Protein AF-A0A6B3C8Y0-F1 (afdb_monomer_lite)

InterPro domains:
  IPR010618 Resuscitation-promoting factor, core lysozyme-like domain [PF06737] (3-41)
  IPR023346 Lysozyme-like domain superfamily [SSF53955] (2-44)

Sequence (47 aa):
SVATWQAVGGAGLPSQASADEQTARAKMLYNRSGAGQWPHCGKNLFS

Organism: NCBI:txid2706042

pLDDT: mean 95.94, std 4.17, range [76.0, 98.5]

Foldseek 3Di:
DVVLCVVLPHDDDLVPDDPVSVVSSVVSSCVVPNLVVPVPCSVVPVD

Secondary structure (DSSP, 8-state):
-HHHHHTTT--S-GGGS-HHHHHHHHHHHHHHH-GGGSTTTGGGTT-

Radius of gyration: 10.67 Å; chains: 1; bounding box: 22×28×22 Å

Structure (mmCIF, N/CA/C/O backbone):
data_AF-A0A6B3C8Y0-F1
#
_entry.id   AF-A0A6B3C8Y0-F1
#
loop_
_atom_site.group_PDB
_atom_site.id
_atom_site.type_symbol
_atom_site.label_atom_id
_atom_site.label_alt_id
_atom_site.label_comp_id
_atom_site.label_asym_id
_atom_site.label_entity_id
_atom_site.label_seq_id
_atom_site.pdbx_PDB_ins_code
_atom_site.Cartn_x
_atom_site.Cartn_y
_atom_site.Cartn_z
_atom_site.occupancy
_atom_site.B_iso_or_equiv
_atom_site.auth_seq_id
_atom_site.auth_comp_id
_atom_site.auth_asym_id
_atom_site.auth_atom_id
_atom_site.pdbx_PDB_model_num
ATOM 1 N N . SER A 1 1 ? 3.123 5.497 3.747 1.00 91.12 1 SER A N 1
ATOM 2 C CA . SER A 1 1 ? 2.951 6.642 4.674 1.00 91.12 1 SER A CA 1
ATOM 3 C C . SER A 1 1 ? 1.470 7.007 4.771 1.00 91.12 1 SER A C 1
ATOM 5 O O . SER A 1 1 ? 0.679 6.434 4.025 1.00 91.12 1 SER A O 1
ATOM 7 N N . VAL A 1 2 ? 1.078 7.956 5.639 1.00 96.94 2 VAL A N 1
ATOM 8 C CA . VAL A 1 2 ? -0.309 8.483 5.672 1.00 96.94 2 VAL A CA 1
ATOM 9 C C . VAL A 1 2 ? -0.696 9.116 4.327 1.00 96.94 2 VAL A C 1
ATOM 11 O O . VAL A 1 2 ? -1.803 8.903 3.849 1.00 96.94 2 VAL A O 1
ATOM 14 N N . ALA A 1 3 ? 0.239 9.790 3.651 1.00 97.50 3 ALA A N 1
ATOM 15 C CA . ALA A 1 3 ? 0.002 10.318 2.307 1.00 97.50 3 ALA A CA 1
ATOM 16 C C . ALA A 1 3 ? -0.323 9.207 1.287 1.00 97.50 3 ALA A C 1
ATOM 18 O O . ALA A 1 3 ? -1.269 9.334 0.516 1.00 97.50 3 ALA A O 1
ATOM 19 N N . THR A 1 4 ? 0.409 8.082 1.307 1.00 97.69 4 THR A N 1
ATOM 20 C CA . THR A 1 4 ? 0.103 6.919 0.449 1.00 97.69 4 THR A CA 1
ATOM 21 C C . THR A 1 4 ? -1.292 6.363 0.729 1.00 97.69 4 THR A C 1
ATOM 23 O O . THR A 1 4 ? -2.016 6.046 -0.207 1.00 97.69 4 THR A O 1
ATOM 26 N N . TRP A 1 5 ? -1.665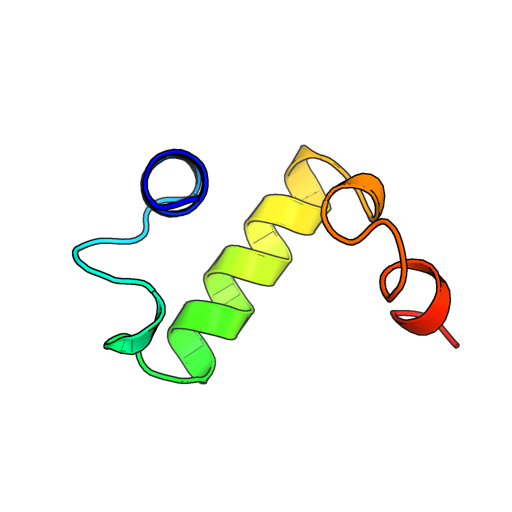 6.261 2.008 1.00 98.12 5 TRP A N 1
ATOM 27 C CA . TRP A 1 5 ? -2.972 5.772 2.452 1.00 98.12 5 TRP A CA 1
ATOM 28 C C . TRP A 1 5 ? -4.119 6.624 1.907 1.00 98.12 5 TRP A C 1
ATOM 30 O O . TRP A 1 5 ? -5.035 6.104 1.269 1.00 98.12 5 TRP A O 1
ATOM 40 N N . GLN A 1 6 ? -4.013 7.943 2.066 1.00 98.00 6 GLN A N 1
ATOM 41 C CA . GLN A 1 6 ? -4.985 8.899 1.535 1.00 98.00 6 GLN A CA 1
ATOM 42 C C . GLN A 1 6 ? -5.044 8.863 0.003 1.00 98.00 6 GLN A C 1
ATOM 44 O O . GLN A 1 6 ? -6.126 8.907 -0.578 1.00 98.00 6 GLN A O 1
ATOM 49 N N . ALA A 1 7 ? -3.902 8.680 -0.668 1.00 97.94 7 ALA A N 1
ATOM 50 C CA . ALA A 1 7 ? -3.829 8.597 -2.126 1.00 97.94 7 ALA A CA 1
ATOM 51 C C . ALA A 1 7 ? -4.497 7.344 -2.733 1.00 97.94 7 ALA A C 1
ATOM 53 O O . ALA A 1 7 ? -4.677 7.292 -3.949 1.00 97.94 7 ALA A O 1
ATOM 54 N N . VAL A 1 8 ? -4.849 6.340 -1.921 1.00 98.12 8 VAL A N 1
ATOM 55 C CA . VAL A 1 8 ? -5.662 5.173 -2.324 1.00 98.12 8 VAL A CA 1
ATOM 56 C C . VAL A 1 8 ? -7.041 5.159 -1.644 1.00 98.12 8 VA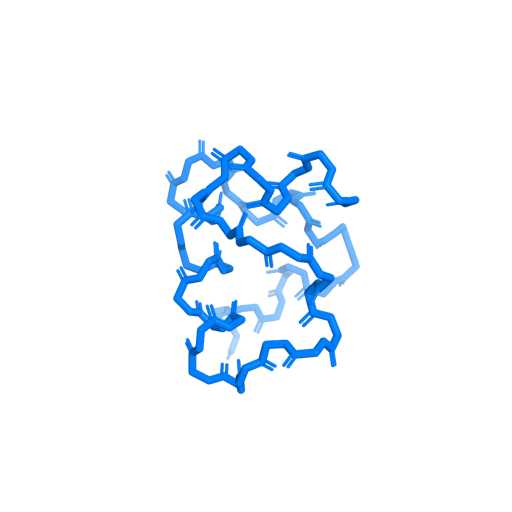L A C 1
ATOM 58 O O . VAL A 1 8 ? -7.717 4.129 -1.582 1.00 98.12 8 VAL A O 1
ATOM 61 N N . GLY A 1 9 ? -7.481 6.318 -1.144 1.00 97.75 9 GLY A N 1
ATOM 62 C CA . GLY A 1 9 ? -8.825 6.540 -0.607 1.00 97.75 9 GLY A CA 1
ATOM 63 C C . GLY A 1 9 ? -9.023 6.106 0.844 1.00 97.75 9 GLY A C 1
ATOM 64 O O . GLY A 1 9 ? -10.162 5.904 1.253 1.00 97.75 9 GLY A O 1
ATOM 65 N N . GLY A 1 10 ? -7.945 5.915 1.605 1.00 97.94 10 GLY A N 1
ATOM 66 C CA . GLY A 1 10 ? -8.019 5.678 3.042 1.00 97.94 10 GLY A CA 1
ATOM 67 C C . GLY A 1 10 ? -8.203 6.975 3.838 1.00 97.94 10 GLY A C 1
ATOM 68 O O . GLY A 1 10 ? -7.640 8.014 3.490 1.00 97.94 10 GLY A O 1
ATOM 69 N N . ALA A 1 11 ? -8.961 6.914 4.932 1.00 97.50 11 ALA A N 1
ATOM 70 C CA . ALA A 1 11 ? -9.142 8.024 5.870 1.00 97.50 11 ALA A CA 1
ATOM 71 C C . ALA A 1 11 ? -8.466 7.730 7.220 1.00 97.50 11 ALA A C 1
ATOM 73 O O . ALA A 1 11 ? -8.202 6.574 7.549 1.00 97.50 11 ALA A O 1
ATOM 74 N N . GLY A 1 12 ? -8.160 8.770 8.000 1.00 96.88 12 GLY A N 1
ATOM 75 C CA . GLY A 1 12 ? -7.513 8.613 9.309 1.00 96.88 12 GLY A CA 1
ATOM 76 C C . GLY A 1 12 ? -6.153 7.902 9.243 1.00 96.88 12 GLY A C 1
ATOM 77 O O . GLY A 1 12 ? -5.400 8.057 8.276 1.00 96.88 12 GLY A O 1
ATOM 78 N N . LEU A 1 13 ? -5.828 7.142 10.293 1.00 98.12 13 LEU A N 1
ATOM 79 C CA . LEU A 1 13 ? -4.595 6.359 10.370 1.00 98.12 13 LEU A CA 1
ATOM 80 C C . LEU A 1 13 ? -4.821 4.923 9.860 1.00 98.12 13 LEU A C 1
ATOM 82 O O . LEU A 1 13 ? -5.755 4.268 10.319 1.00 98.12 13 LEU A O 1
ATOM 86 N N . PRO A 1 14 ? -3.926 4.374 9.011 1.00 97.81 14 PRO A N 1
ATOM 87 C CA . PRO A 1 14 ? -4.036 2.993 8.527 1.00 97.81 14 PRO A CA 1
ATOM 88 C C . PRO A 1 14 ? -4.126 1.957 9.653 1.00 97.81 14 PRO A C 1
ATOM 90 O O . PRO A 1 14 ? -4.825 0.962 9.521 1.00 97.81 14 PRO A O 1
ATOM 93 N N . SER A 1 15 ? -3.438 2.203 10.773 1.00 98.06 15 SER A N 1
ATOM 94 C CA . SER A 1 15 ? -3.412 1.317 11.943 1.00 98.06 15 SER A CA 1
ATOM 95 C C . SER A 1 15 ? -4.728 1.271 12.724 1.00 98.06 15 SER A C 1
ATOM 97 O O . SER A 1 15 ? -4.894 0.390 13.560 1.00 98.06 15 SER A O 1
ATOM 99 N N . GLN A 1 16 ? -5.641 2.214 12.481 1.00 98.12 16 GLN A N 1
ATOM 100 C CA . GLN A 1 16 ? -6.971 2.259 13.096 1.00 98.12 16 GLN A CA 1
ATOM 101 C C . GLN A 1 16 ? -8.060 1.686 12.177 1.00 98.12 16 GLN A C 1
ATOM 103 O O . GLN A 1 16 ? -9.179 1.459 12.630 1.00 98.12 16 GLN A O 1
ATOM 108 N N . ALA A 1 17 ? -7.748 1.459 10.898 1.00 98.25 17 ALA A N 1
ATOM 109 C CA . ALA A 1 17 ? -8.668 0.866 9.938 1.00 98.25 17 ALA A CA 1
ATOM 110 C C . ALA A 1 17 ? -8.793 -0.649 10.155 1.00 98.25 17 ALA A C 1
ATOM 112 O O . ALA A 1 17 ? -7.860 -1.304 10.633 1.00 98.25 17 ALA A O 1
ATOM 113 N N . SER A 1 18 ? -9.927 -1.229 9.760 1.00 98.50 18 SER A N 1
ATOM 114 C CA . SER A 1 18 ? -10.117 -2.681 9.815 1.00 98.50 18 SER A CA 1
ATOM 115 C C . SER A 1 18 ? -9.129 -3.409 8.896 1.00 98.50 18 SER A C 1
ATOM 117 O O . SER A 1 18 ? -8.628 -2.847 7.918 1.00 98.50 18 SER A O 1
ATOM 119 N N . ALA A 1 19 ? -8.861 -4.686 9.179 1.00 98.25 19 ALA A N 1
ATOM 120 C CA . ALA A 1 19 ? -7.988 -5.508 8.338 1.00 98.25 19 ALA A CA 1
ATOM 121 C C . ALA A 1 19 ? -8.493 -5.594 6.883 1.00 98.25 19 ALA A C 1
ATOM 123 O O . ALA A 1 19 ? -7.693 -5.572 5.943 1.00 98.25 19 ALA A O 1
ATOM 124 N N . ASP A 1 20 ? -9.815 -5.623 6.695 1.00 98.50 20 ASP A N 1
ATOM 125 C CA . ASP A 1 20 ? -10.445 -5.636 5.375 1.00 98.50 20 ASP A CA 1
ATOM 126 C C . ASP A 1 20 ? -10.191 -4.335 4.613 1.00 98.50 20 ASP A C 1
ATOM 128 O O . ASP A 1 20 ? -9.825 -4.366 3.436 1.00 98.50 20 ASP A O 1
ATOM 132 N N . GLU A 1 21 ? -10.316 -3.184 5.280 1.00 98.50 21 GLU A N 1
ATOM 133 C CA . GLU A 1 21 ? -10.026 -1.898 4.654 1.00 98.50 21 GLU A CA 1
ATOM 134 C C . GLU A 1 21 ? -8.541 -1.786 4.308 1.00 98.50 21 GLU A C 1
ATOM 136 O O . GLU A 1 21 ? -8.200 -1.451 3.173 1.00 98.50 21 GLU A O 1
ATOM 141 N N . GLN A 1 22 ? -7.650 -2.134 5.241 1.00 98.44 22 GLN A N 1
ATOM 142 C CA . GLN A 1 22 ? -6.208 -2.152 4.989 1.00 98.44 22 GLN A CA 1
ATOM 143 C C . GLN A 1 22 ? -5.868 -3.021 3.772 1.00 98.44 22 GLN A C 1
ATOM 145 O O . GLN A 1 22 ? -5.122 -2.592 2.888 1.00 98.44 22 GLN A O 1
ATOM 150 N N . THR A 1 23 ? -6.480 -4.202 3.677 1.00 97.81 23 THR A N 1
ATOM 151 C CA . THR A 1 23 ? -6.312 -5.120 2.546 1.00 97.81 23 THR A CA 1
ATOM 152 C C . THR A 1 23 ? -6.850 -4.526 1.245 1.00 97.81 23 THR A C 1
ATOM 154 O O . THR A 1 23 ? -6.188 -4.611 0.209 1.00 97.81 23 THR A O 1
ATOM 157 N N . ALA A 1 24 ? -8.019 -3.885 1.268 1.00 98.31 24 ALA A N 1
ATOM 158 C CA . ALA A 1 24 ? -8.589 -3.227 0.095 1.00 98.31 24 ALA A CA 1
ATOM 159 C C . ALA A 1 24 ? -7.676 -2.103 -0.423 1.00 98.31 24 ALA A C 1
ATOM 161 O O . ALA A 1 24 ? -7.380 -2.040 -1.620 1.00 98.31 24 ALA A O 1
ATOM 162 N N . ARG A 1 25 ? -7.162 -1.251 0.474 1.00 98.44 25 ARG A N 1
ATOM 163 C CA . ARG A 1 25 ? -6.219 -0.176 0.122 1.00 98.44 25 ARG A CA 1
ATOM 164 C C . ARG A 1 25 ? -4.886 -0.723 -0.381 1.00 98.44 25 ARG A C 1
ATOM 166 O O . ARG A 1 25 ? -4.364 -0.204 -1.365 1.00 98.44 25 ARG A O 1
ATOM 173 N N . ALA A 1 26 ? -4.373 -1.798 0.218 1.00 97.44 26 ALA A N 1
ATOM 174 C CA . ALA A 1 26 ? -3.174 -2.481 -0.260 1.00 97.44 26 ALA A CA 1
ATOM 175 C C . ALA A 1 26 ? -3.360 -3.036 -1.683 1.00 97.44 26 ALA A C 1
ATOM 177 O O . ALA A 1 26 ? -2.505 -2.811 -2.536 1.00 97.44 26 ALA A O 1
ATOM 178 N N . LYS A 1 27 ? -4.500 -3.674 -1.986 1.00 97.38 27 LYS A N 1
ATOM 179 C CA . LYS A 1 27 ? -4.821 -4.155 -3.344 1.00 97.38 27 LYS A CA 1
ATOM 180 C C . LYS A 1 27 ? -4.866 -3.016 -4.364 1.00 97.38 27 LYS A C 1
ATOM 182 O O . LYS A 1 27 ? -4.306 -3.145 -5.447 1.00 97.38 27 LYS A O 1
ATOM 187 N N . MET A 1 28 ? -5.477 -1.880 -4.021 1.00 98.12 28 MET A N 1
ATOM 188 C CA . MET A 1 28 ? -5.483 -0.707 -4.908 1.00 98.12 28 MET A CA 1
ATOM 189 C C . MET A 1 28 ? -4.085 -0.132 -5.127 1.00 98.12 28 MET A C 1
ATOM 191 O O . MET A 1 28 ? -3.726 0.190 -6.259 1.00 98.12 28 MET A O 1
ATOM 195 N N . LEU A 1 29 ? -3.282 -0.037 -4.067 1.00 97.75 29 LEU A N 1
ATOM 196 C CA . LEU A 1 29 ? -1.896 0.405 -4.173 1.00 97.75 29 LEU A CA 1
ATOM 197 C C . LEU A 1 29 ? -1.076 -0.536 -5.068 1.00 97.75 29 LEU A C 1
ATOM 199 O O . LEU A 1 29 ? -0.330 -0.063 -5.924 1.00 97.75 29 LEU A O 1
ATOM 203 N N . TYR A 1 30 ? -1.260 -1.849 -4.918 1.00 97.00 30 TYR A N 1
ATOM 204 C CA . TYR A 1 30 ? -0.628 -2.853 -5.768 1.00 97.00 30 TYR A CA 1
ATOM 205 C C . TYR A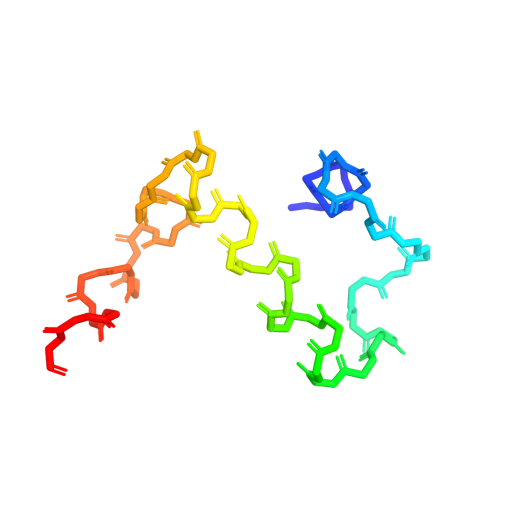 1 30 ? -1.043 -2.696 -7.236 1.00 97.00 30 TYR A C 1
ATOM 207 O O . TYR A 1 30 ? -0.183 -2.614 -8.106 1.00 97.00 30 TYR A O 1
ATOM 215 N N . ASN A 1 31 ? -2.340 -2.569 -7.522 1.00 97.00 31 ASN A N 1
ATOM 216 C CA . ASN A 1 31 ? -2.823 -2.392 -8.895 1.00 97.00 31 ASN A CA 1
ATOM 217 C C . ASN A 1 31 ? -2.283 -1.109 -9.547 1.00 97.00 31 ASN A C 1
ATOM 219 O O . ASN A 1 31 ? -2.048 -1.080 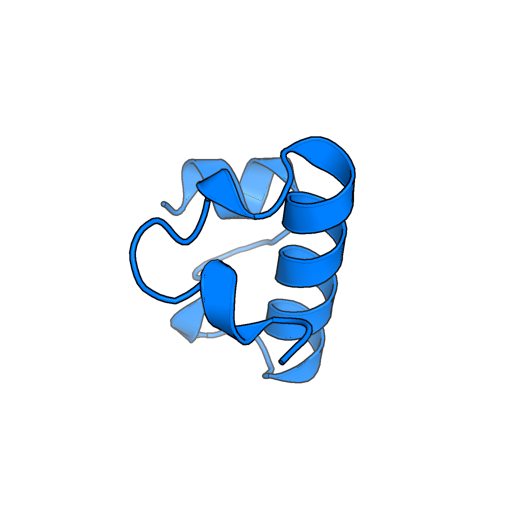-10.750 1.00 97.00 31 ASN A O 1
ATOM 223 N N . ARG A 1 32 ? -2.073 -0.048 -8.759 1.00 97.12 32 ARG A N 1
ATOM 224 C CA . ARG A 1 32 ? -1.555 1.239 -9.242 1.00 97.12 32 ARG A CA 1
ATOM 225 C C . ARG A 1 32 ? -0.035 1.255 -9.429 1.00 97.12 32 ARG A C 1
ATOM 227 O O . ARG A 1 32 ? 0.453 1.942 -10.321 1.00 97.12 32 ARG A O 1
ATOM 234 N N . SER A 1 33 ? 0.722 0.613 -8.542 1.00 96.69 33 SER A N 1
ATOM 235 C CA . SER A 1 33 ? 2.177 0.828 -8.414 1.00 96.69 33 SER A CA 1
ATOM 236 C C . SER A 1 33 ? 3.007 -0.455 -8.335 1.00 96.69 33 SER A C 1
ATOM 238 O O . SER A 1 33 ? 4.227 -0.389 -8.184 1.00 96.69 33 SER A O 1
ATOM 240 N N . GLY A 1 34 ? 2.370 -1.617 -8.448 1.00 95.19 34 GLY A N 1
ATOM 241 C CA . GLY A 1 34 ? 3.004 -2.928 -8.364 1.00 95.19 34 GLY A CA 1
ATOM 242 C C . GLY A 1 34 ? 3.547 -3.271 -6.974 1.00 95.19 34 GLY A C 1
ATOM 243 O O . GLY A 1 34 ? 3.316 -2.578 -5.979 1.00 95.19 34 GLY A O 1
ATOM 244 N N . ALA A 1 35 ? 4.318 -4.361 -6.910 1.00 95.88 35 ALA A N 1
ATOM 245 C CA . ALA A 1 35 ? 4.890 -4.890 -5.667 1.00 95.88 35 ALA A CA 1
ATOM 246 C C . ALA A 1 35 ? 5.991 -4.005 -5.049 1.00 95.88 35 ALA A C 1
ATOM 248 O O . ALA A 1 35 ? 6.362 -4.216 -3.896 1.00 95.88 35 ALA A O 1
ATOM 249 N N . GLY A 1 36 ? 6.506 -3.005 -5.779 1.00 94.94 36 GLY A N 1
ATOM 250 C CA . GLY A 1 36 ? 7.619 -2.153 -5.333 1.00 94.94 36 GLY A CA 1
ATOM 251 C C . GLY A 1 36 ? 7.332 -1.339 -4.065 1.00 94.94 36 GLY A C 1
ATOM 252 O O . GLY A 1 36 ? 8.260 -0.889 -3.402 1.00 94.94 36 GLY A O 1
ATOM 253 N N . GLN A 1 37 ? 6.058 -1.196 -3.685 1.00 95.50 37 GLN A N 1
ATOM 254 C CA . GLN A 1 37 ? 5.645 -0.564 -2.425 1.00 95.50 37 GLN A CA 1
ATOM 255 C C . GLN A 1 37 ? 5.984 -1.409 -1.183 1.00 95.50 37 GLN A C 1
ATOM 257 O O . GLN A 1 37 ? 5.985 -0.892 -0.067 1.00 95.50 37 GLN A O 1
ATOM 262 N N . TRP A 1 38 ? 6.328 -2.686 -1.375 1.00 96.00 38 TRP A N 1
ATOM 263 C CA . TRP A 1 38 ? 6.814 -3.599 -0.342 1.00 96.00 38 TRP A CA 1
ATOM 264 C C . TRP A 1 38 ? 8.202 -4.132 -0.737 1.00 96.00 38 TRP A C 1
ATOM 266 O O . TRP A 1 38 ? 8.312 -5.270 -1.186 1.00 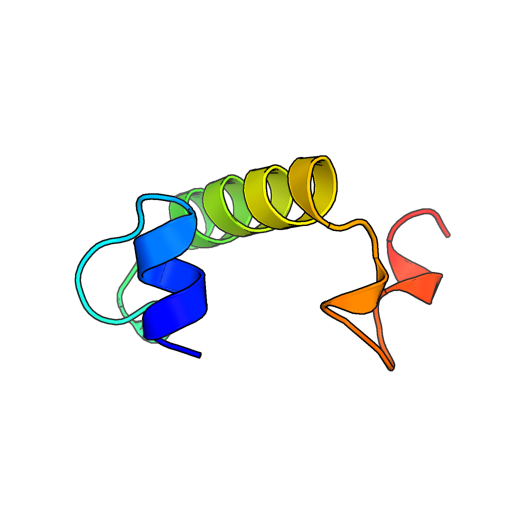96.00 38 TRP A O 1
ATOM 276 N N . PRO A 1 39 ? 9.290 -3.361 -0.566 1.00 94.75 39 PRO A N 1
ATOM 277 C CA . PRO A 1 39 ? 10.605 -3.703 -1.125 1.00 94.75 39 PRO A CA 1
ATOM 278 C C . PRO A 1 39 ? 11.183 -5.034 -0.615 1.00 94.75 39 PRO A C 1
ATOM 280 O O . PRO A 1 39 ? 11.934 -5.694 -1.326 1.00 94.75 39 PRO A O 1
ATOM 283 N N . HIS A 1 40 ? 10.819 -5.454 0.599 1.00 95.25 40 HIS A N 1
ATOM 284 C CA . HIS A 1 40 ? 11.302 -6.706 1.192 1.00 95.25 40 HIS A CA 1
ATOM 285 C C . HIS A 1 40 ? 10.299 -7.858 1.067 1.00 95.25 40 HIS A C 1
ATOM 287 O O . HIS A 1 40 ? 10.691 -8.997 0.806 1.00 95.25 40 HIS A O 1
ATOM 293 N N . CYS A 1 41 ? 9.009 -7.564 1.242 1.00 94.38 41 CYS A N 1
ATOM 294 C CA . CYS A 1 41 ? 7.953 -8.577 1.316 1.00 94.38 41 CYS A CA 1
ATOM 295 C C . CYS A 1 41 ? 7.166 -8.738 0.010 1.00 94.38 41 CYS A C 1
ATOM 297 O O . CYS A 1 41 ? 6.459 -9.726 -0.145 1.00 94.38 41 CYS A O 1
ATOM 299 N N . GLY A 1 42 ? 7.291 -7.809 -0.940 1.00 93.88 42 GLY A N 1
ATOM 300 C CA . GLY A 1 42 ? 6.532 -7.807 -2.192 1.00 93.88 42 GLY A CA 1
ATOM 301 C C . GLY A 1 42 ? 6.791 -9.042 -3.050 1.00 93.88 42 GLY A C 1
ATOM 302 O O . GLY A 1 42 ? 5.879 -9.529 -3.709 1.00 93.88 42 GLY A O 1
ATOM 303 N N . LYS A 1 43 ? 8.001 -9.612 -2.964 1.00 92.50 43 LYS A N 1
ATOM 304 C CA . LYS A 1 43 ? 8.354 -10.882 -3.615 1.00 92.50 43 LYS A CA 1
ATOM 305 C C . LYS A 1 43 ? 7.502 -12.072 -3.147 1.00 92.50 43 LYS A C 1
ATOM 307 O O . LYS A 1 43 ? 7.342 -13.011 -3.909 1.00 92.50 43 LYS A O 1
ATOM 312 N N . ASN A 1 44 ? 6.940 -12.011 -1.936 1.00 93.44 44 ASN A N 1
ATOM 313 C CA . ASN A 1 44 ? 6.153 -13.095 -1.343 1.00 93.44 44 ASN A CA 1
ATOM 314 C C . ASN A 1 44 ? 4.652 -13.005 -1.683 1.00 93.44 44 ASN A C 1
ATOM 316 O O . ASN A 1 44 ? 3.886 -13.844 -1.230 1.00 93.44 44 ASN A O 1
ATOM 320 N N . LEU A 1 45 ? 4.193 -11.981 -2.418 1.00 88.00 45 LEU A N 1
ATOM 321 C CA . LEU A 1 45 ? 2.758 -11.765 -2.675 1.00 88.00 45 LEU A CA 1
ATOM 322 C C . LEU A 1 45 ? 2.123 -12.821 -3.599 1.00 88.00 45 LEU A C 1
ATOM 324 O O . LEU A 1 45 ? 0.907 -12.990 -3.570 1.00 88.00 45 LEU A O 1
ATOM 328 N N . PHE A 1 46 ? 2.934 -13.500 -4.413 1.00 82.44 46 PHE A N 1
ATOM 329 C CA . PHE A 1 46 ? 2.502 -14.503 -5.402 1.00 82.44 46 PHE A CA 1
ATOM 330 C C . PHE A 1 46 ? 3.296 -15.808 -5.297 1.00 82.44 46 PHE A C 1
ATOM 332 O O . PHE A 1 46 ? 3.358 -16.571 -6.260 1.00 82.44 46 PHE A O 1
ATOM 339 N N . SER A 1 47 ? 3.975 -15.999 -4.165 1.00 76.00 47 SER A N 1
ATOM 340 C CA . SER A 1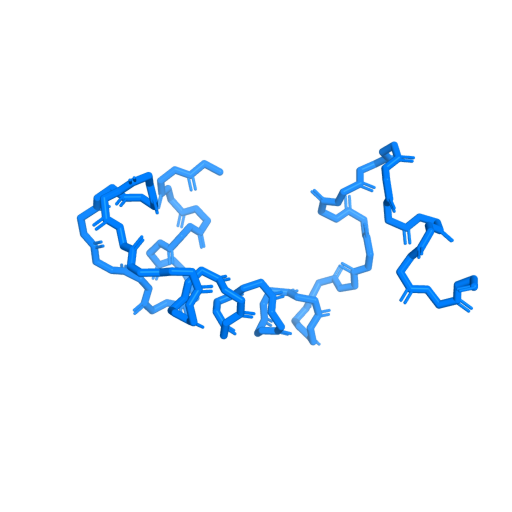 47 ? 4.697 -17.232 -3.844 1.00 76.00 47 SER A CA 1
ATOM 341 C C . SER A 1 47 ? 3.771 -18.255 -3.203 1.00 76.00 47 SER A C 1
ATOM 343 O O . SER A 1 47 ? 2.806 -17.825 -2.532 1.00 76.00 47 SER A O 1
#